Protein AF-A8V649-F1 (afdb_monomer_lite)

Sequence (47 aa):
AKEAGLEILGIIAIVDREEGGEENIRKEGFDFYPIFRVSELLNKQGA

Foldseek 3Di:
DVVVVDDAQAAEAAEDAVPCPCVVCVVVVHHYHYPYYPCRVVVPPDD

pLDDT: mean 91.86, std 12.01, range [45.16, 98.38]

Structure (mmCIF, N/CA/C/O backbone):
data_AF-A8V649-F1
#
_entry.id   AF-A8V649-F1
#
loop_
_atom_site.group_PDB
_atom_site.id
_atom_site.type_symbol
_atom_site.label_atom_id
_atom_site.label_alt_id
_atom_site.label_comp_id
_atom_site.label_asym_id
_atom_site.label_entity_id
_atom_site.label_seq_id
_atom_site.pdbx_PDB_ins_code
_atom_site.Cartn_x
_atom_site.Cartn_y
_atom_site.Cartn_z
_atom_site.occupancy
_atom_site.B_iso_or_equiv
_atom_site.auth_seq_id
_atom_site.auth_comp_id
_atom_site.auth_asym_id
_atom_site.auth_atom_id
_atom_site.pdbx_PDB_model_num
ATOM 1 N N . ALA A 1 1 ? -11.445 10.166 4.918 1.00 80.88 1 ALA A N 1
ATOM 2 C CA . ALA A 1 1 ? -11.612 8.949 5.744 1.00 80.88 1 ALA A CA 1
ATOM 3 C C . ALA A 1 1 ? -11.515 9.275 7.235 1.00 80.88 1 ALA A C 1
ATOM 5 O O . ALA A 1 1 ? -12.558 9.279 7.872 1.00 80.88 1 ALA A O 1
ATOM 6 N N . LYS A 1 2 ? -10.338 9.664 7.765 1.00 79.44 2 LYS A N 1
ATOM 7 C CA . LYS A 1 2 ? -10.170 10.068 9.183 1.00 79.44 2 LYS A CA 1
ATOM 8 C C . LYS A 1 2 ? -11.146 11.168 9.634 1.00 79.44 2 LYS A C 1
ATOM 10 O O . LYS A 1 2 ? -11.843 10.985 10.621 1.00 79.44 2 LYS A O 1
ATOM 15 N N . GLU A 1 3 ? -11.272 12.258 8.874 1.00 91.25 3 GLU A N 1
ATOM 16 C CA . GLU A 1 3 ? -12.210 13.359 9.190 1.00 91.25 3 GLU A CA 1
ATOM 17 C C . GLU A 1 3 ? -13.690 12.946 9.143 1.00 91.25 3 GLU A C 1
ATOM 19 O O . GLU A 1 3 ? -14.533 13.585 9.759 1.00 91.25 3 GLU A O 1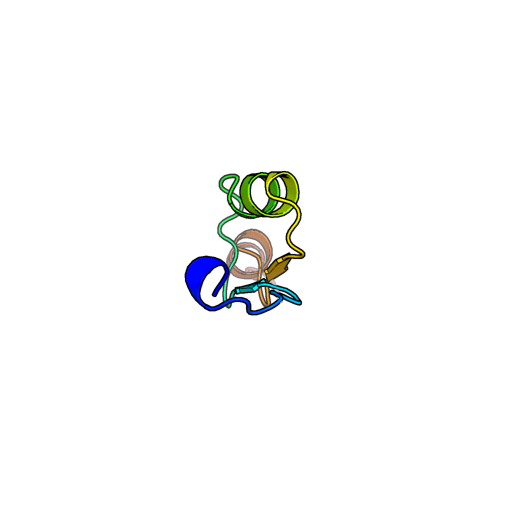
ATOM 24 N N . ALA A 1 4 ? -14.004 11.855 8.440 1.00 94.19 4 ALA A N 1
ATOM 25 C CA . ALA A 1 4 ? -15.350 11.296 8.351 1.00 94.19 4 ALA A CA 1
ATOM 26 C C . ALA A 1 4 ? -15.615 10.208 9.415 1.00 94.19 4 ALA A C 1
ATOM 28 O O . ALA A 1 4 ? -16.646 9.547 9.353 1.00 94.19 4 ALA A O 1
ATOM 29 N N . GLY A 1 5 ? -14.683 9.983 10.354 1.00 95.12 5 GLY A N 1
ATOM 30 C CA . GLY A 1 5 ? -14.802 8.957 11.396 1.00 95.12 5 GLY A CA 1
ATOM 31 C C . GLY A 1 5 ? -14.684 7.517 10.889 1.00 95.12 5 GLY A C 1
ATOM 32 O O . GLY A 1 5 ? -15.123 6.596 11.571 1.00 95.12 5 GLY A O 1
ATOM 33 N N . LEU A 1 6 ? -14.126 7.312 9.692 1.00 94.94 6 LEU A N 1
ATOM 34 C CA . LEU A 1 6 ? -13.973 5.986 9.093 1.00 94.94 6 LEU A CA 1
ATOM 35 C C . LEU A 1 6 ? -12.620 5.365 9.452 1.00 94.94 6 LEU A C 1
ATOM 37 O O . LEU A 1 6 ? -11.584 6.033 9.387 1.00 94.94 6 LEU A O 1
ATOM 41 N N . GLU A 1 7 ? -12.638 4.069 9.754 1.00 93.38 7 GLU A N 1
ATOM 42 C CA . GLU A 1 7 ? -11.447 3.242 9.938 1.00 93.38 7 GLU A CA 1
ATOM 43 C C . GLU A 1 7 ? -10.849 2.852 8.580 1.00 93.38 7 GLU A C 1
ATOM 45 O O . GLU A 1 7 ? -11.560 2.437 7.662 1.00 93.38 7 GLU A O 1
ATOM 50 N N . ILE A 1 8 ? -9.531 2.999 8.438 1.00 94.38 8 ILE A N 1
ATOM 51 C CA . ILE A 1 8 ? -8.808 2.554 7.245 1.00 94.38 8 ILE A CA 1
ATOM 52 C C . ILE A 1 8 ? -8.236 1.173 7.545 1.00 94.38 8 ILE A C 1
ATOM 54 O O . ILE A 1 8 ? -7.288 1.061 8.313 1.00 94.38 8 ILE A O 1
ATOM 58 N N . LEU A 1 9 ? -8.801 0.145 6.912 1.00 94.56 9 LEU A N 1
ATOM 59 C CA . LEU A 1 9 ? -8.351 -1.243 7.076 1.00 94.56 9 LEU A CA 1
ATOM 60 C C . LEU A 1 9 ? -7.060 -1.554 6.307 1.00 94.56 9 LEU A C 1
ATOM 62 O O . LEU A 1 9 ? -6.380 -2.524 6.610 1.00 94.56 9 LEU A O 1
ATOM 66 N N . GLY A 1 10 ? -6.736 -0.762 5.286 1.00 95.12 10 GLY A N 1
ATOM 67 C CA . GLY A 1 10 ? -5.532 -0.947 4.488 1.00 95.12 10 GLY A CA 1
ATOM 68 C C . GLY A 1 10 ? -5.552 -0.129 3.205 1.00 95.12 10 GLY A C 1
ATOM 69 O O . GLY A 1 10 ? -6.587 0.396 2.787 1.00 95.12 10 GLY A O 1
ATOM 70 N N . ILE A 1 11 ? -4.385 -0.022 2.582 1.00 97.44 11 ILE A N 1
ATOM 71 C CA . ILE A 1 11 ? -4.168 0.692 1.327 1.00 97.44 11 ILE A CA 1
ATOM 72 C C . ILE A 1 11 ? -3.675 -0.311 0.290 1.00 97.44 11 ILE A C 1
ATOM 74 O O . ILE A 1 11 ? -2.676 -0.993 0.504 1.00 97.44 11 ILE A O 1
ATOM 78 N N . ILE A 1 12 ? -4.370 -0.390 -0.843 1.00 98.12 12 ILE A N 1
ATOM 79 C CA . ILE A 1 12 ? -3.990 -1.250 -1.966 1.00 98.12 12 ILE A CA 1
ATOM 80 C C . ILE A 1 12 ? -3.492 -0.363 -3.103 1.00 98.12 12 ILE A C 1
ATOM 82 O O . ILE A 1 12 ? -4.189 0.564 -3.519 1.00 98.12 12 ILE A O 1
ATOM 86 N N . ALA A 1 13 ? -2.302 -0.659 -3.618 1.00 98.00 13 ALA A N 1
ATOM 87 C CA . ALA A 1 13 ? -1.725 0.026 -4.769 1.00 98.00 13 ALA A CA 1
ATOM 88 C C . ALA A 1 13 ? -1.536 -0.954 -5.929 1.00 98.00 13 ALA A C 1
ATOM 90 O O . ALA A 1 13 ? -1.176 -2.108 -5.722 1.00 98.00 13 ALA A O 1
ATOM 91 N N . ILE A 1 14 ? -1.742 -0.495 -7.165 1.00 98.19 14 ILE A N 1
ATOM 92 C CA . ILE A 1 14 ? -1.495 -1.339 -8.344 1.00 98.19 14 ILE A CA 1
ATOM 93 C C . ILE A 1 14 ? 0.006 -1.621 -8.479 1.00 98.19 14 ILE A C 1
ATOM 95 O O . ILE A 1 14 ? 0.398 -2.772 -8.632 1.00 98.19 14 ILE A O 1
ATOM 99 N N . VAL A 1 15 ? 0.843 -0.583 -8.402 1.00 97.31 15 VAL A N 1
ATOM 100 C CA . VAL A 1 15 ? 2.302 -0.706 -8.502 1.00 97.31 15 VAL A CA 1
ATOM 101 C C . VAL A 1 15 ? 2.954 0.110 -7.395 1.00 97.31 15 VAL A C 1
ATOM 103 O O . VAL A 1 15 ? 2.706 1.313 -7.297 1.00 97.31 15 VAL A O 1
ATOM 106 N N . ASP A 1 16 ? 3.809 -0.527 -6.604 1.00 97.94 16 ASP A N 1
ATOM 107 C CA . ASP A 1 16 ? 4.783 0.161 -5.764 1.00 97.94 16 ASP A CA 1
ATOM 108 C C . ASP A 1 16 ? 6.080 0.384 -6.546 1.00 97.94 16 ASP A C 1
ATOM 110 O O . ASP A 1 16 ? 6.661 -0.542 -7.115 1.00 97.94 16 ASP A O 1
ATOM 114 N N . ARG A 1 17 ? 6.516 1.644 -6.595 1.00 97.31 17 ARG A N 1
ATOM 115 C CA . ARG A 1 17 ? 7.751 2.060 -7.268 1.00 97.31 17 ARG A CA 1
ATOM 116 C C . ARG A 1 17 ? 8.991 1.864 -6.394 1.00 97.31 17 ARG A C 1
ATOM 118 O O . ARG A 1 17 ? 10.086 2.089 -6.888 1.00 97.31 17 ARG A O 1
ATOM 125 N N . GLU A 1 18 ? 8.819 1.446 -5.140 1.00 97.50 18 GLU A N 1
ATOM 126 C CA . GLU A 1 18 ? 9.904 1.162 -4.192 1.00 97.50 18 GLU A CA 1
ATOM 127 C C . GLU A 1 18 ? 10.779 2.401 -3.908 1.00 97.50 18 GLU A C 1
ATOM 129 O O . GLU A 1 18 ? 11.990 2.321 -3.730 1.00 97.50 18 GLU A O 1
ATOM 134 N N . GLU A 1 19 ? 10.144 3.579 -3.855 1.00 97.69 19 GLU A N 1
ATOM 135 C CA . GLU A 1 19 ? 10.786 4.887 -3.614 1.00 97.69 19 GLU A CA 1
ATOM 136 C C . GLU A 1 19 ? 10.513 5.439 -2.197 1.00 97.69 19 GLU A C 1
ATOM 138 O O . GLU A 1 19 ? 10.577 6.647 -1.969 1.00 97.69 19 GLU A O 1
ATOM 143 N N . GLY A 1 20 ? 10.167 4.577 -1.235 1.00 97.69 20 GLY A N 1
ATOM 144 C CA . GLY A 1 20 ? 9.898 4.975 0.156 1.00 97.69 20 GLY A CA 1
ATOM 145 C C . GLY A 1 20 ? 8.415 5.138 0.524 1.00 97.69 20 GLY A C 1
ATOM 146 O O . GLY A 1 20 ? 8.090 5.552 1.641 1.00 97.69 20 GLY A O 1
ATOM 147 N N . GLY A 1 21 ? 7.499 4.893 -0.420 1.00 97.25 21 GLY A N 1
ATOM 148 C CA . GLY A 1 21 ? 6.058 5.077 -0.219 1.00 97.25 21 GLY A CA 1
ATOM 149 C C . GLY A 1 21 ? 5.474 4.116 0.817 1.00 97.25 21 GLY A C 1
ATOM 150 O O . GLY A 1 21 ? 4.771 4.551 1.730 1.00 97.25 21 GLY A O 1
ATOM 151 N N . GLU A 1 22 ? 5.811 2.829 0.706 1.00 97.94 22 GLU A N 1
ATOM 152 C CA . GLU A 1 22 ? 5.382 1.789 1.643 1.00 97.94 22 GLU A CA 1
ATOM 153 C C . GLU A 1 22 ? 5.835 2.103 3.079 1.00 97.94 22 GLU A C 1
ATOM 155 O O . GLU A 1 22 ? 5.032 2.057 4.013 1.00 97.94 22 GLU A O 1
ATOM 160 N N . GLU A 1 23 ? 7.097 2.488 3.270 1.00 98.12 23 GLU A N 1
ATOM 161 C CA . GLU A 1 23 ? 7.662 2.791 4.585 1.00 98.12 23 GLU A CA 1
ATOM 162 C C . GLU A 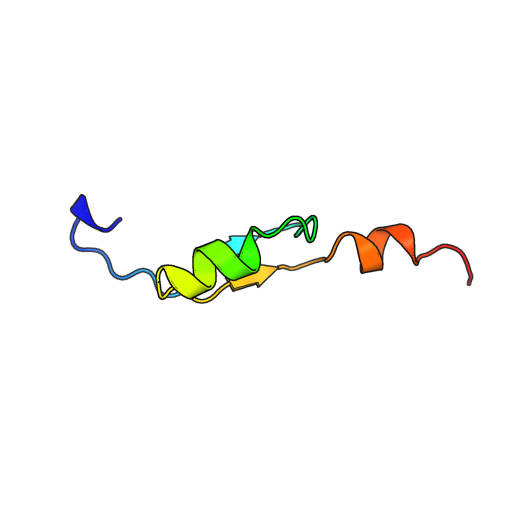1 23 ? 6.975 3.990 5.236 1.00 98.12 23 GLU A C 1
ATOM 164 O O . GLU A 1 23 ? 6.704 3.968 6.437 1.00 98.12 23 GLU A O 1
ATOM 169 N N . ASN A 1 24 ? 6.684 5.038 4.462 1.00 98.06 24 ASN A N 1
ATOM 170 C CA . ASN A 1 24 ? 5.992 6.219 4.971 1.00 98.06 24 ASN A CA 1
ATOM 171 C C . ASN A 1 24 ? 4.546 5.896 5.367 1.00 98.06 24 ASN A C 1
ATOM 173 O O . ASN A 1 24 ? 4.099 6.317 6.430 1.00 98.06 24 ASN A O 1
ATOM 177 N N . ILE A 1 25 ? 3.837 5.095 4.567 1.00 97.25 25 ILE A N 1
ATOM 178 C CA . ILE A 1 25 ? 2.468 4.659 4.874 1.00 97.25 25 ILE A CA 1
ATOM 179 C C . ILE A 1 25 ? 2.435 3.792 6.142 1.00 97.25 25 ILE A C 1
ATOM 181 O O . ILE A 1 25 ? 1.608 4.024 7.026 1.00 97.25 25 ILE A O 1
ATOM 185 N N . ARG A 1 26 ? 3.369 2.842 6.274 1.00 97.31 26 ARG A N 1
ATOM 186 C CA . ARG A 1 26 ? 3.478 1.992 7.469 1.00 97.31 26 ARG A CA 1
ATOM 187 C C . ARG A 1 26 ? 3.830 2.795 8.724 1.00 97.31 26 ARG A C 1
ATOM 189 O O . ARG A 1 26 ? 3.297 2.503 9.791 1.00 97.31 26 ARG A O 1
ATOM 196 N N . LYS A 1 27 ? 4.676 3.829 8.615 1.00 97.88 27 LYS A N 1
ATOM 197 C CA . LYS A 1 27 ? 4.989 4.747 9.733 1.00 97.88 27 LYS A CA 1
ATOM 198 C C . LYS A 1 27 ? 3.764 5.506 10.241 1.00 97.88 27 LYS A C 1
ATOM 200 O O . LYS A 1 27 ? 3.677 5.766 11.435 1.00 97.88 27 LYS A O 1
ATOM 205 N N . GLU A 1 28 ? 2.816 5.815 9.360 1.00 95.12 28 GLU A N 1
ATOM 206 C CA . GLU A 1 28 ? 1.530 6.431 9.713 1.00 95.12 28 GLU A CA 1
ATOM 207 C C . GLU A 1 28 ? 0.522 5.431 10.320 1.00 95.12 28 GLU A C 1
ATOM 209 O O . GLU A 1 28 ? -0.600 5.810 10.667 1.00 95.12 28 GLU A O 1
ATOM 214 N N . GLY A 1 29 ? 0.920 4.162 10.478 1.00 96.00 29 GLY A N 1
ATOM 215 C CA . GLY A 1 29 ? 0.128 3.110 11.112 1.00 96.00 29 GLY A CA 1
ATOM 216 C C . GLY A 1 29 ? -0.854 2.409 10.177 1.00 96.00 29 GLY A C 1
ATOM 217 O O . GLY A 1 29 ? -1.803 1.797 10.659 1.00 96.00 29 GLY A O 1
ATOM 218 N N . PHE A 1 30 ? -0.659 2.507 8.861 1.00 96.75 30 PHE A N 1
ATOM 219 C CA . PHE A 1 30 ? -1.518 1.843 7.884 1.00 96.75 30 PHE A CA 1
ATOM 220 C C . PHE A 1 30 ? -0.848 0.615 7.277 1.00 96.75 30 PHE A C 1
ATOM 222 O O . PHE A 1 30 ? 0.340 0.632 6.944 1.00 96.75 30 PHE A O 1
ATOM 229 N N . ASP A 1 31 ? -1.647 -0.421 7.041 1.00 97.38 31 ASP A N 1
ATOM 230 C CA . ASP A 1 31 ? -1.228 -1.551 6.226 1.00 97.38 31 ASP A CA 1
ATOM 231 C C . ASP A 1 31 ? -1.216 -1.182 4.738 1.00 97.38 31 ASP A C 1
ATOM 233 O O . ASP A 1 31 ? -2.103 -0.483 4.235 1.00 97.38 31 ASP A O 1
ATOM 237 N N . PHE A 1 32 ? -0.199 -1.666 4.025 1.00 98.38 32 PHE A N 1
ATOM 238 C CA . PHE A 1 32 ? 0.023 -1.390 2.609 1.00 98.38 32 PHE A CA 1
ATOM 239 C C . PHE A 1 32 ? 0.229 -2.689 1.830 1.00 98.38 32 PHE A C 1
ATOM 241 O O . PHE A 1 32 ? 1.053 -3.526 2.205 1.00 98.38 32 PHE A O 1
ATOM 248 N N . TYR A 1 33 ? -0.517 -2.837 0.737 1.00 98.19 33 TYR A N 1
ATOM 249 C CA . TYR A 1 33 ? -0.559 -4.043 -0.084 1.00 98.19 33 TYR A CA 1
ATOM 250 C C . TYR A 1 33 ? -0.406 -3.674 -1.569 1.00 98.19 33 TYR A C 1
ATOM 252 O O . TYR A 1 33 ? -1.398 -3.359 -2.236 1.00 98.19 33 TYR A O 1
ATOM 260 N N . PRO A 1 34 ? 0.818 -3.676 -2.120 1.00 98.00 34 PRO A N 1
ATOM 261 C CA . PRO A 1 34 ? 1.006 -3.505 -3.551 1.00 98.00 34 PRO A CA 1
ATOM 262 C C . PRO A 1 34 ? 0.664 -4.798 -4.300 1.00 98.00 34 PRO A C 1
ATOM 264 O O . PRO A 1 34 ? 0.994 -5.891 -3.844 1.00 98.00 34 PRO A O 1
ATOM 267 N N . ILE A 1 35 ? 0.018 -4.675 -5.460 1.00 98.19 35 ILE A N 1
ATOM 268 C CA . ILE A 1 35 ? -0.235 -5.815 -6.355 1.00 98.19 35 ILE A CA 1
ATOM 269 C C . ILE A 1 35 ? 1.046 -6.190 -7.107 1.00 98.19 35 ILE A C 1
ATOM 271 O O . ILE A 1 35 ? 1.326 -7.373 -7.274 1.00 98.19 35 ILE A O 1
ATOM 275 N N . PHE A 1 36 ? 1.817 -5.189 -7.539 1.00 96.81 36 PHE A N 1
ATOM 276 C CA . PHE A 1 36 ? 3.116 -5.372 -8.179 1.00 96.81 36 PHE A CA 1
ATOM 277 C C . PHE A 1 36 ? 4.165 -4.445 -7.570 1.00 96.81 36 PHE A C 1
ATOM 279 O O . PHE A 1 36 ? 3.861 -3.310 -7.193 1.0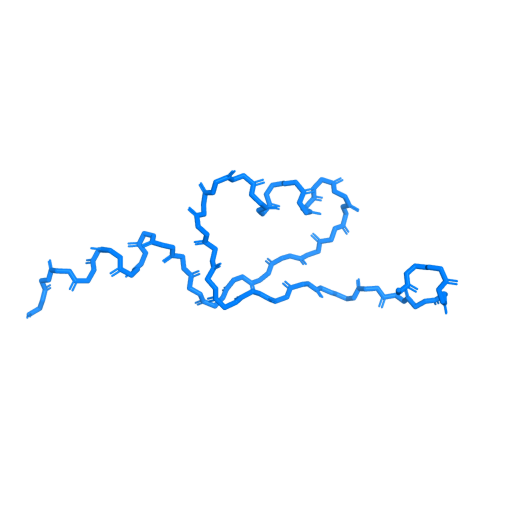0 96.81 36 PHE A O 1
ATOM 286 N N . ARG A 1 37 ? 5.419 -4.887 -7.564 1.00 96.94 37 ARG A N 1
ATOM 287 C CA . ARG A 1 37 ? 6.594 -4.035 -7.330 1.00 96.94 37 ARG A CA 1
ATOM 288 C C . ARG A 1 37 ? 7.263 -3.685 -8.656 1.00 96.94 37 ARG A C 1
ATOM 290 O O . ARG A 1 37 ? 7.260 -4.482 -9.594 1.00 96.94 37 ARG A O 1
ATOM 297 N N . VAL A 1 38 ? 7.871 -2.504 -8.758 1.00 96.19 38 VAL A N 1
ATOM 298 C CA . VAL A 1 38 ? 8.589 -2.110 -9.983 1.00 96.19 38 VAL A CA 1
ATOM 299 C C . VAL A 1 38 ? 9.714 -3.092 -10.314 1.00 96.19 38 VAL A C 1
ATOM 301 O O . VAL A 1 38 ? 9.901 -3.425 -11.484 1.00 96.19 38 VAL A O 1
ATOM 304 N N . SER A 1 39 ? 10.395 -3.638 -9.304 1.00 95.50 39 SER A N 1
ATOM 305 C CA . SER A 1 39 ? 11.381 -4.706 -9.482 1.00 95.50 39 SER A CA 1
ATOM 306 C C . SER A 1 39 ? 10.789 -5.956 -10.144 1.00 95.50 39 SER A C 1
ATOM 308 O O . SER A 1 39 ? 11.422 -6.522 -11.028 1.00 95.50 39 SER A O 1
ATOM 310 N N . GLU A 1 40 ? 9.559 -6.361 -9.819 1.00 94.50 40 GLU A N 1
ATOM 311 C CA . GLU A 1 40 ? 8.881 -7.506 -10.454 1.00 94.50 40 GLU A CA 1
ATOM 312 C C . GLU A 1 40 ? 8.549 -7.254 -11.928 1.00 94.50 40 GLU A C 1
ATOM 314 O O . GLU A 1 40 ? 8.562 -8.180 -12.742 1.00 94.50 40 GLU A O 1
ATOM 319 N N . LEU A 1 41 ? 8.246 -6.004 -12.285 1.00 92.81 41 LEU A N 1
ATOM 320 C CA . LEU A 1 41 ? 7.929 -5.621 -13.660 1.00 92.81 41 LEU A CA 1
ATOM 321 C C . LEU A 1 41 ? 9.189 -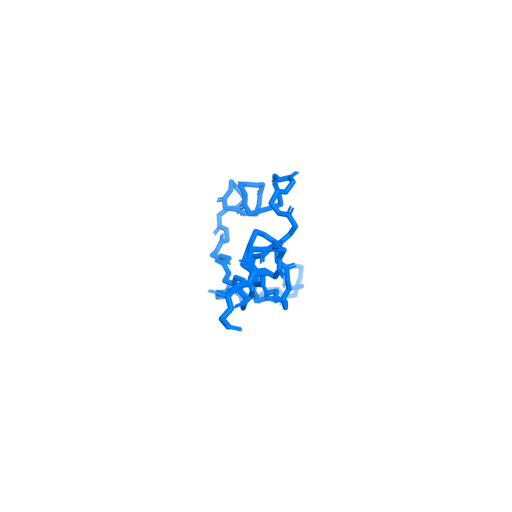5.503 -14.520 1.00 92.81 41 LEU A C 1
ATOM 323 O O . LEU A 1 41 ? 9.187 -5.925 -15.676 1.00 92.81 41 LEU A O 1
ATOM 327 N N . LEU A 1 42 ? 10.269 -4.958 -13.957 1.00 90.81 42 LEU A N 1
ATOM 328 C CA . LEU A 1 42 ? 11.528 -4.756 -14.673 1.00 90.81 42 LEU A 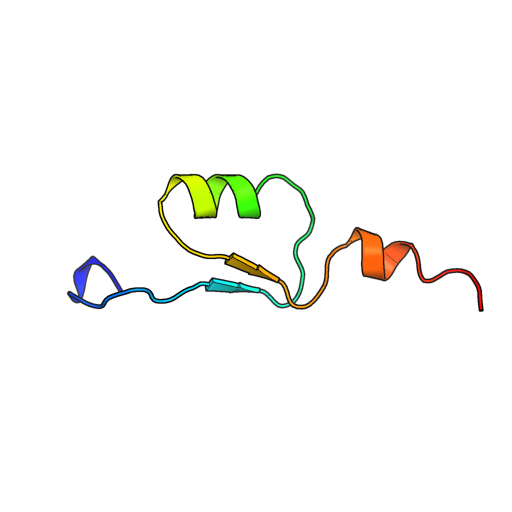CA 1
ATOM 329 C C . LEU A 1 42 ? 12.386 -6.027 -14.737 1.00 90.81 42 LEU A C 1
ATOM 331 O O . LEU A 1 42 ? 13.113 -6.208 -15.712 1.00 90.81 42 LEU A O 1
ATOM 335 N N . ASN A 1 43 ? 12.244 -6.950 -13.779 1.00 77.88 43 ASN A N 1
ATOM 336 C CA . ASN A 1 43 ? 12.954 -8.234 -13.780 1.00 77.88 43 ASN A CA 1
ATOM 337 C C . ASN A 1 43 ? 12.320 -9.299 -14.701 1.00 77.88 43 ASN A C 1
ATOM 339 O O . ASN A 1 43 ? 12.832 -10.412 -14.783 1.00 77.88 43 ASN A O 1
ATOM 343 N N . LYS A 1 44 ? 11.249 -8.984 -15.448 1.00 61.56 44 LYS A N 1
ATOM 344 C CA . LYS A 1 44 ? 10.630 -9.898 -16.434 1.00 61.56 44 LYS A CA 1
ATOM 345 C C . LYS A 1 44 ? 11.338 -9.945 -17.799 1.00 61.56 44 LYS A C 1
ATOM 347 O O . LYS A 1 44 ? 10.699 -10.154 -18.828 1.00 61.56 44 LYS A O 1
ATOM 352 N N . GLN A 1 45 ? 12.660 -9.801 -17.828 1.00 59.62 45 GLN A N 1
ATOM 353 C CA . GLN A 1 45 ? 13.468 -10.088 -19.018 1.00 59.62 45 GLN A CA 1
ATOM 354 C C . GLN A 1 45 ? 14.162 -11.441 -18.842 1.00 59.62 45 GLN A C 1
ATOM 356 O O . GLN A 1 45 ? 15.263 -11.516 -18.308 1.00 59.62 45 GLN A O 1
ATOM 361 N N . GLY A 1 46 ? 13.492 -12.511 -19.284 1.00 57.19 46 GLY A N 1
ATOM 362 C CA . GLY A 1 46 ? 14.087 -13.846 -19.394 1.00 57.19 46 GLY A CA 1
ATOM 363 C C . GLY A 1 46 ? 13.157 -14.996 -19.012 1.00 57.19 46 GLY A C 1
ATOM 364 O O . GLY A 1 46 ? 13.301 -15.566 -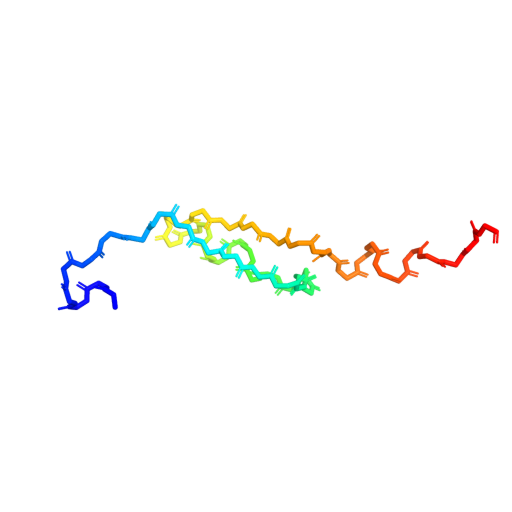17.934 1.00 57.19 46 GLY A O 1
ATOM 365 N N . ALA A 1 47 ? 12.248 -15.356 -19.917 1.00 45.16 47 ALA A N 1
ATOM 366 C CA . ALA A 1 47 ? 11.791 -16.730 -20.126 1.00 45.16 47 ALA A CA 1
ATOM 367 C C . ALA A 1 47 ? 11.798 -16.990 -21.635 1.00 45.16 47 ALA A C 1
ATOM 369 O O . ALA A 1 47 ? 11.371 -16.067 -22.369 1.00 45.16 47 ALA A O 1
#

Radius of gyration: 13.82 Å; chains: 1; bounding box: 29×30×32 Å

Secondary structure (DSSP, 8-state):
-GGGT-----EEEEEE-SSSHHHHHHHTT--EEEEEEHHHHHT----